Protein AF-A0A554P8T2-F1 (afdb_monomer_lite)

pLDDT: mean 95.07, std 5.13, range [66.62, 98.25]

Secondary structure (DSSP, 8-state):
----HHHHHHHHHHHHHHHHHT-TTHHHHHHHHHHHHTT--HHHHHHHHHHHHHHHHHHHHHHHHHHHHHHHHHHTT-

Radius of gyration: 20.67 Å; chains: 1; bounding box: 44×22×56 Å

Structure (mmCIF, N/CA/C/O backbone):
data_AF-A0A554P8T2-F1
#
_entry.id   AF-A0A554P8T2-F1
#
loop_
_atom_site.group_PDB
_atom_site.id
_atom_site.type_symbol
_atom_site.label_atom_id
_atom_site.label_alt_id
_atom_site.label_comp_id
_atom_site.label_asym_id
_atom_site.label_entity_id
_atom_site.label_seq_id
_atom_site.pdbx_PDB_ins_code
_atom_site.Cartn_x
_atom_site.Cartn_y
_atom_site.Cartn_z
_atom_site.occupancy
_atom_site.B_iso_or_equiv
_atom_site.auth_seq_id
_atom_site.auth_comp_id
_atom_site.auth_asym_id
_atom_site.auth_atom_id
_atom_site.pdbx_PDB_model_num
ATOM 1 N N . MET A 1 1 ? 9.497 -0.700 0.777 1.00 77.38 1 MET A N 1
ATOM 2 C CA . MET A 1 1 ? 8.386 -0.704 1.755 1.00 77.38 1 MET A CA 1
ATOM 3 C C . MET A 1 1 ? 7.830 -2.123 1.829 1.00 77.38 1 MET A C 1
ATOM 5 O O . MET A 1 1 ? 7.723 -2.733 0.777 1.00 77.38 1 MET A O 1
ATOM 9 N N . ASN A 1 2 ? 7.528 -2.668 3.014 1.00 85.69 2 ASN A N 1
ATOM 10 C CA . ASN A 1 2 ? 6.921 -4.003 3.154 1.00 85.69 2 ASN A CA 1
ATOM 11 C C . ASN A 1 2 ? 5.615 -3.881 3.951 1.00 85.69 2 ASN A C 1
ATOM 13 O O . ASN A 1 2 ? 5.598 -4.087 5.160 1.00 85.69 2 ASN A O 1
ATOM 17 N N . VAL A 1 3 ? 4.554 -3.441 3.273 1.00 91.88 3 VAL A N 1
ATOM 18 C CA . VAL A 1 3 ? 3.189 -3.386 3.811 1.00 91.88 3 VAL A CA 1
ATOM 19 C C . VAL A 1 3 ? 2.299 -4.258 2.940 1.00 91.88 3 VAL A C 1
ATOM 21 O O . VAL A 1 3 ? 2.440 -4.259 1.715 1.00 91.88 3 VAL A O 1
ATOM 24 N N . ASP A 1 4 ? 1.376 -4.989 3.558 1.00 96.12 4 ASP A N 1
ATOM 25 C CA . ASP A 1 4 ? 0.341 -5.712 2.826 1.00 96.12 4 ASP A CA 1
ATOM 26 C C . ASP A 1 4 ? -0.640 -4.701 2.208 1.00 96.12 4 ASP A C 1
ATOM 28 O O . ASP A 1 4 ? -1.500 -4.135 2.889 1.00 96.12 4 ASP A O 1
ATOM 32 N N . LYS A 1 5 ? -0.470 -4.438 0.906 1.00 95.38 5 LYS A N 1
ATOM 33 C CA . LYS A 1 5 ? -1.226 -3.418 0.164 1.00 95.38 5 LYS A CA 1
ATOM 34 C C . LYS A 1 5 ? -2.711 -3.766 0.034 1.00 95.38 5 LYS A C 1
ATOM 36 O O . LYS A 1 5 ? -3.538 -2.854 0.028 1.00 95.38 5 LYS A O 1
ATOM 41 N N . GLU A 1 6 ? -3.062 -5.052 -0.030 1.00 97.38 6 GLU A N 1
ATOM 42 C CA . GLU A 1 6 ? -4.464 -5.482 -0.103 1.00 97.38 6 GLU A CA 1
ATOM 43 C C . GLU A 1 6 ? -5.151 -5.319 1.252 1.00 97.38 6 GLU A C 1
ATOM 45 O O . GLU A 1 6 ? -6.249 -4.758 1.328 1.00 97.38 6 GLU A O 1
ATOM 50 N N . LYS A 1 7 ? -4.476 -5.701 2.344 1.00 97.12 7 LYS A N 1
ATOM 51 C CA . LYS A 1 7 ? -4.985 -5.467 3.701 1.00 97.12 7 LYS A CA 1
ATOM 52 C C . LYS A 1 7 ? -5.117 -3.971 4.006 1.00 97.12 7 LYS A C 1
ATOM 54 O O . LYS A 1 7 ? -6.144 -3.555 4.543 1.00 97.12 7 LYS A O 1
ATOM 59 N N . LEU A 1 8 ? -4.137 -3.155 3.599 1.00 97.56 8 LEU A N 1
ATOM 60 C CA . LEU A 1 8 ? -4.178 -1.693 3.730 1.00 97.56 8 LEU A CA 1
ATOM 61 C C . LEU A 1 8 ? -5.390 -1.098 3.010 1.00 97.56 8 LEU A C 1
ATOM 63 O O . LEU A 1 8 ? -6.161 -0.350 3.607 1.00 97.56 8 LEU A O 1
ATOM 67 N N . LYS A 1 9 ? -5.589 -1.463 1.740 1.00 97.62 9 LYS A N 1
ATOM 68 C CA . LYS A 1 9 ? -6.733 -1.016 0.940 1.00 97.62 9 LYS A CA 1
ATOM 69 C C . LYS A 1 9 ? -8.057 -1.401 1.597 1.00 97.62 9 LYS A C 1
ATOM 71 O O . LYS A 1 9 ? -8.944 -0.557 1.699 1.00 97.62 9 LYS A O 1
ATOM 76 N N . SER A 1 10 ? -8.197 -2.649 2.045 1.00 97.94 10 SER A N 1
ATOM 77 C CA . SER A 1 10 ? -9.423 -3.116 2.699 1.00 97.94 10 SER A CA 1
ATOM 78 C C . SER A 1 10 ? -9.731 -2.325 3.971 1.00 97.94 10 SER A C 1
ATOM 80 O O . SER A 1 10 ? -10.871 -1.909 4.159 1.00 97.94 10 SER A O 1
ATOM 82 N N . LEU A 1 11 ? -8.732 -2.090 4.828 1.00 97.88 11 LEU A N 1
ATOM 83 C CA . LEU A 1 11 ? -8.921 -1.360 6.084 1.00 97.88 11 LEU A CA 1
ATOM 84 C C . LEU A 1 11 ? -9.243 0.118 5.858 1.00 97.88 11 LEU A C 1
ATOM 86 O O . LEU A 1 11 ? -10.154 0.637 6.499 1.00 97.88 11 LEU A O 1
ATOM 90 N N . LEU A 1 12 ? -8.576 0.777 4.905 1.00 97.81 12 LEU A N 1
ATOM 91 C CA . LEU A 1 12 ? -8.909 2.152 4.521 1.00 97.81 12 LEU A CA 1
ATOM 92 C C . LEU A 1 12 ? -10.371 2.267 4.062 1.00 97.81 12 LEU A C 1
ATOM 94 O O . LEU A 1 12 ? -11.068 3.200 4.462 1.00 97.81 12 LEU A O 1
ATOM 98 N N . TRP A 1 13 ? -10.864 1.305 3.273 1.00 97.69 13 TRP A N 1
ATOM 99 C CA . TRP A 1 13 ? -12.272 1.287 2.869 1.00 97.69 13 TRP A CA 1
ATOM 100 C C . TRP A 1 13 ? -13.223 1.087 4.044 1.00 97.69 13 TRP A C 1
ATOM 102 O O . TRP A 1 13 ? -14.230 1.788 4.109 1.00 97.69 13 TRP A O 1
ATOM 112 N N . SER A 1 14 ? -12.906 0.185 4.974 1.00 97.38 14 SER A N 1
ATOM 113 C CA . SER A 1 14 ? -13.716 -0.032 6.176 1.00 97.38 14 SER A CA 1
ATOM 114 C C . SER A 1 14 ? -13.794 1.214 7.060 1.00 97.38 14 SER A C 1
ATOM 116 O O . SER A 1 14 ? -14.892 1.616 7.428 1.00 97.38 14 SER A O 1
ATOM 118 N N . VAL A 1 15 ? -12.667 1.889 7.322 1.00 97.31 15 VAL A N 1
ATOM 119 C CA . VAL A 1 15 ? -12.642 3.145 8.097 1.00 97.31 15 VAL A CA 1
ATOM 120 C C . VAL A 1 15 ? -13.517 4.213 7.437 1.00 97.31 15 VAL A C 1
ATOM 122 O O . VAL A 1 15 ? -14.360 4.824 8.091 1.00 97.31 15 VAL A O 1
ATOM 125 N N . VAL A 1 16 ? -13.363 4.420 6.125 1.00 97.00 16 VAL A N 1
ATOM 126 C CA . VAL A 1 16 ? -14.149 5.421 5.387 1.00 97.00 16 VAL A CA 1
ATOM 127 C C . VAL A 1 16 ? -15.635 5.060 5.357 1.00 97.00 16 VAL A C 1
ATOM 129 O O . VAL A 1 16 ? -16.474 5.955 5.451 1.00 97.00 16 VAL A O 1
ATOM 132 N N . ALA A 1 17 ? -15.975 3.778 5.211 1.00 96.75 17 ALA A N 1
ATOM 133 C CA . ALA A 1 17 ? -17.357 3.318 5.201 1.00 96.75 17 ALA A CA 1
ATOM 134 C C . ALA A 1 17 ? -18.031 3.548 6.559 1.00 96.75 17 ALA A C 1
ATOM 136 O O . ALA A 1 17 ? -19.090 4.173 6.594 1.00 96.75 17 ALA A O 1
ATOM 137 N N . SER A 1 18 ? -17.396 3.131 7.659 1.00 96.25 18 SER A N 1
ATOM 138 C CA . SER A 1 18 ? -17.950 3.319 9.003 1.00 96.25 18 SER A CA 1
ATOM 139 C C . SER A 1 18 ? -18.043 4.793 9.388 1.00 96.25 18 SER A C 1
ATOM 141 O O . SER A 1 18 ? -19.052 5.206 9.947 1.00 96.25 18 SER A O 1
ATOM 143 N N . TRP A 1 19 ? -17.064 5.621 9.002 1.00 96.00 19 TRP A N 1
ATOM 144 C CA . TRP A 1 19 ? -17.143 7.071 9.207 1.00 96.00 19 TRP A CA 1
ATOM 145 C C . TRP A 1 19 ? -18.320 7.706 8.455 1.00 96.00 19 TRP A C 1
ATOM 147 O O . TRP A 1 19 ? -19.050 8.518 9.015 1.00 96.00 19 TRP A O 1
ATOM 157 N N . LYS A 1 20 ? -18.540 7.324 7.190 1.00 97.00 20 LYS A N 1
ATOM 158 C CA . LYS A 1 20 ? -19.657 7.847 6.385 1.00 97.00 20 LYS A CA 1
ATOM 159 C C . LYS A 1 20 ? -21.024 7.380 6.875 1.00 97.00 20 LYS A C 1
ATOM 161 O O . LYS A 1 20 ? -22.004 8.089 6.665 1.00 97.00 20 LYS A O 1
ATOM 166 N N . ALA A 1 21 ? -21.092 6.184 7.448 1.00 95.25 21 ALA A N 1
ATOM 167 C CA . ALA A 1 21 ? -22.326 5.595 7.951 1.00 95.25 21 ALA A CA 1
ATOM 168 C C . ALA A 1 21 ? -22.648 5.994 9.402 1.00 95.25 21 ALA A C 1
ATOM 170 O O . ALA A 1 21 ? -23.717 5.621 9.877 1.00 95.25 21 ALA A O 1
ATOM 171 N N . ASP A 1 22 ? -21.757 6.735 10.079 1.00 90.56 22 ASP A N 1
ATOM 172 C CA . ASP A 1 22 ? -21.808 6.970 11.533 1.00 90.56 22 ASP A CA 1
ATOM 173 C C . ASP A 1 22 ? -21.970 5.651 12.316 1.00 90.56 22 ASP A C 1
ATOM 175 O O . ASP A 1 22 ? -22.765 5.515 13.244 1.00 90.56 22 ASP A O 1
ATOM 179 N N . ASP A 1 23 ? -21.245 4.631 11.852 1.00 89.31 23 ASP A N 1
ATOM 180 C CA . ASP A 1 23 ? -21.298 3.271 12.373 1.00 89.31 23 ASP A CA 1
ATOM 181 C C . ASP A 1 23 ? -20.370 3.110 13.589 1.00 89.31 23 ASP A C 1
ATOM 183 O O . ASP A 1 23 ? -19.265 3.662 13.638 1.00 89.31 23 ASP A O 1
ATOM 187 N N . GLY A 1 24 ? -20.796 2.297 14.559 1.00 87.56 24 GLY A N 1
ATOM 188 C CA . GLY A 1 24 ? -20.064 2.027 15.800 1.00 87.56 24 GLY A CA 1
ATOM 189 C C . GLY A 1 24 ? -18.741 1.280 15.597 1.00 87.56 24 GLY A C 1
ATOM 190 O O . GLY A 1 24 ? -17.892 1.282 16.488 1.00 87.56 24 GLY A O 1
ATOM 191 N N . ASP A 1 25 ? -18.529 0.692 14.419 1.00 93.88 25 ASP A N 1
ATOM 192 C CA . ASP A 1 25 ? -17.314 -0.053 14.076 1.00 93.88 25 ASP A CA 1
ATOM 193 C C . ASP A 1 25 ? -16.116 0.835 13.685 1.00 93.88 25 ASP A C 1
ATOM 195 O O . ASP A 1 25 ? -15.007 0.321 13.506 1.00 93.88 25 ASP A O 1
ATOM 199 N N . LEU A 1 26 ? -16.284 2.163 13.588 1.00 95.19 26 LEU A N 1
ATOM 200 C CA . LEU A 1 26 ? -15.213 3.082 13.173 1.00 95.19 26 LEU A CA 1
ATOM 201 C C . LEU A 1 26 ? -13.935 2.924 14.013 1.00 95.19 26 LEU A C 1
ATOM 203 O O . LEU A 1 26 ? -12.845 2.827 13.448 1.00 95.19 26 LEU A O 1
ATOM 207 N N . LEU A 1 27 ? -14.068 2.862 15.342 1.00 95.75 27 LEU A N 1
ATOM 208 C CA . LEU A 1 27 ? -12.925 2.723 16.250 1.00 95.75 27 LEU A CA 1
ATOM 209 C C . LEU A 1 27 ? -12.182 1.402 16.006 1.00 95.75 27 LEU A C 1
ATOM 211 O O . LEU A 1 27 ? -10.968 1.393 15.852 1.00 95.75 27 LEU A O 1
ATOM 215 N N . ARG A 1 28 ? -12.922 0.298 15.847 1.00 97.00 28 ARG A N 1
ATOM 216 C CA . ARG A 1 28 ? -12.357 -1.032 15.576 1.00 97.00 28 ARG A CA 1
ATOM 217 C C . ARG A 1 28 ? -11.551 -1.058 14.278 1.00 97.00 28 ARG A C 1
ATOM 219 O O . ARG A 1 28 ? -10.507 -1.704 14.200 1.00 97.00 28 ARG A O 1
ATOM 226 N N . HIS A 1 29 ? -12.052 -0.391 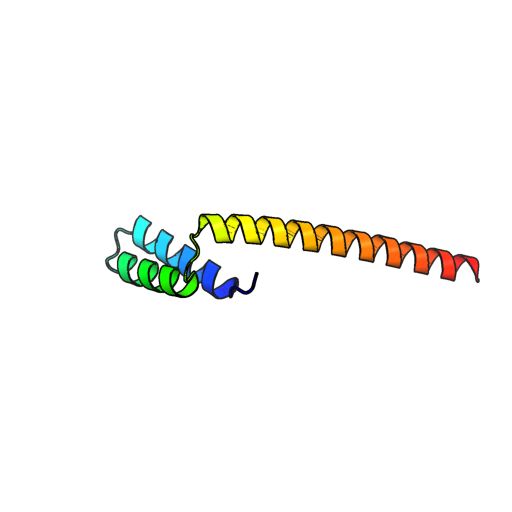13.242 1.00 96.88 29 HIS A N 1
ATOM 227 C CA . HIS A 1 29 ? -11.359 -0.299 11.962 1.00 96.88 29 HIS A CA 1
ATOM 228 C C . HIS A 1 29 ? -10.143 0.628 12.017 1.00 96.88 29 HIS A C 1
ATOM 230 O O . HIS A 1 29 ? -9.139 0.321 11.374 1.00 96.88 29 HIS A O 1
ATOM 236 N N . ALA A 1 30 ? -10.213 1.716 12.786 1.00 95.81 30 ALA A N 1
ATOM 237 C CA . ALA A 1 30 ? -9.086 2.613 13.014 1.00 95.81 30 ALA A CA 1
ATOM 238 C C . ALA A 1 30 ? -7.953 1.913 13.784 1.00 95.81 30 ALA A C 1
ATOM 240 O O . ALA A 1 30 ? -6.814 1.966 13.329 1.00 95.81 30 ALA A O 1
ATOM 241 N N . ASP A 1 31 ? -8.265 1.168 14.847 1.00 97.50 31 ASP A N 1
ATOM 242 C CA . ASP A 1 31 ? -7.277 0.411 15.632 1.00 97.50 31 ASP A CA 1
ATOM 243 C C . ASP A 1 31 ? -6.578 -0.660 14.778 1.00 97.50 31 ASP A C 1
ATOM 245 O O . ASP A 1 31 ? -5.356 -0.803 14.798 1.00 97.50 31 ASP A O 1
ATOM 249 N N . ALA A 1 32 ? -7.342 -1.395 13.961 1.00 97.62 32 ALA A N 1
ATOM 250 C CA . ALA A 1 32 ? -6.779 -2.393 13.050 1.00 97.62 32 ALA A CA 1
ATOM 251 C C . ALA A 1 32 ? -5.907 -1.764 11.946 1.00 97.62 32 ALA A C 1
ATOM 253 O O . ALA A 1 32 ? -4.954 -2.389 11.471 1.00 97.62 32 ALA A O 1
ATOM 254 N N . LEU A 1 33 ? -6.239 -0.542 11.511 1.00 97.75 33 LEU A N 1
ATOM 255 C CA . LEU A 1 33 ? -5.412 0.229 10.587 1.00 97.75 33 LEU A CA 1
ATOM 256 C C . LEU A 1 33 ? -4.123 0.696 11.273 1.00 97.75 33 LEU A C 1
ATOM 258 O O . LEU A 1 33 ? -3.058 0.546 10.684 1.00 97.75 33 LEU A O 1
ATOM 262 N N . GLU A 1 34 ? -4.192 1.197 12.505 1.00 96.81 34 GLU A N 1
ATOM 263 C CA . GLU A 1 34 ?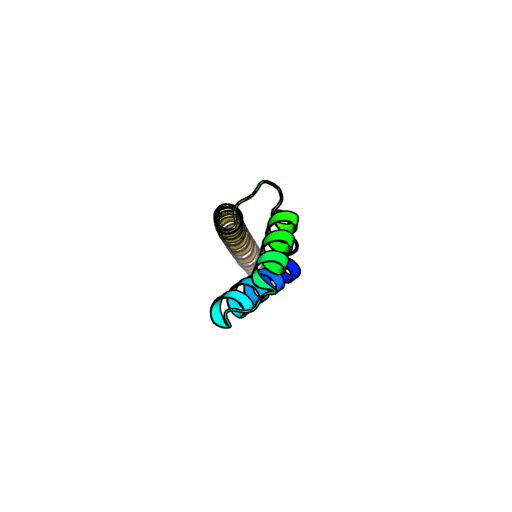 -3.019 1.597 13.288 1.00 96.81 34 GLU A CA 1
ATOM 264 C C . GLU A 1 34 ? -2.064 0.417 13.514 1.00 96.81 34 GLU A C 1
ATOM 266 O O . GLU A 1 34 ? -0.869 0.528 13.238 1.00 96.81 34 GLU A O 1
ATOM 271 N N . GLU A 1 35 ? -2.590 -0.755 13.883 1.00 97.00 35 GLU A N 1
ATOM 272 C CA . GLU A 1 35 ? -1.800 -1.984 14.017 1.00 97.00 35 GLU A CA 1
ATOM 273 C C . GLU A 1 35 ? -1.090 -2.358 12.705 1.00 97.00 35 GLU A C 1
ATOM 275 O O . GLU A 1 35 ? 0.083 -2.738 12.713 1.00 97.00 35 GLU A O 1
ATOM 280 N N . LEU A 1 36 ? -1.774 -2.229 11.560 1.00 96.94 36 LEU A N 1
ATOM 281 C CA . LEU A 1 36 ? -1.175 -2.511 10.254 1.00 96.94 36 LEU A CA 1
ATOM 282 C C . LEU A 1 36 ? -0.049 -1.527 9.907 1.00 96.94 36 LEU A C 1
ATOM 284 O O . LEU A 1 36 ? 0.958 -1.928 9.319 1.00 96.94 36 LEU A O 1
ATOM 288 N N . LEU A 1 37 ? -0.242 -0.243 10.203 1.00 96.31 37 LEU A N 1
ATOM 289 C CA . LEU A 1 37 ? 0.716 0.810 9.871 1.00 96.31 37 LEU A CA 1
ATOM 290 C C . LEU A 1 37 ? 1.931 0.806 10.811 1.00 96.31 37 LEU A C 1
ATOM 292 O O . LEU A 1 37 ? 3.015 1.255 10.421 1.00 96.31 37 LEU A O 1
ATOM 296 N N . GLY A 1 38 ? 1.776 0.277 12.026 1.00 95.50 38 GLY A N 1
ATOM 297 C CA . GLY A 1 38 ? 2.824 0.230 13.034 1.00 95.50 38 GLY A CA 1
ATOM 298 C C . GLY A 1 38 ? 3.237 1.637 13.461 1.00 95.50 38 GLY A C 1
ATOM 299 O O . GLY A 1 38 ? 2.439 2.396 13.992 1.00 95.50 38 GLY A O 1
ATOM 300 N N . ASN A 1 39 ? 4.500 2.003 13.231 1.00 95.38 39 ASN A N 1
ATOM 301 C CA . ASN A 1 39 ? 5.016 3.328 13.587 1.00 95.38 39 ASN A CA 1
ATOM 302 C C . ASN A 1 39 ? 4.811 4.395 12.502 1.00 95.38 39 ASN A C 1
ATOM 304 O O . ASN A 1 39 ? 5.348 5.493 12.643 1.00 95.38 39 ASN A O 1
ATOM 308 N N . LYS A 1 40 ? 4.122 4.062 11.406 1.00 96.31 40 LYS A N 1
ATOM 309 C CA . LYS A 1 40 ? 3.912 4.970 10.279 1.00 96.31 40 LYS A CA 1
ATOM 310 C C . LYS A 1 40 ? 2.531 5.591 10.319 1.00 96.31 40 LYS A C 1
ATOM 312 O O . LYS A 1 40 ? 1.557 4.959 10.711 1.00 96.31 40 LYS A O 1
ATOM 317 N N . THR A 1 41 ? 2.428 6.804 9.811 1.00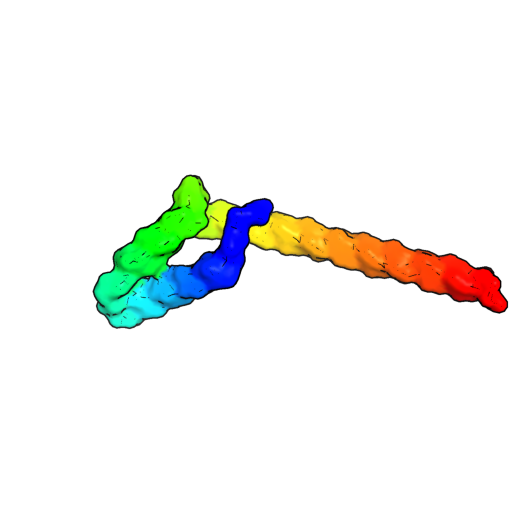 96.56 41 THR A N 1
ATOM 318 C CA . THR A 1 41 ? 1.139 7.415 9.494 1.00 96.56 41 THR A CA 1
ATOM 319 C C . THR A 1 41 ? 0.635 6.950 8.124 1.00 96.56 41 THR A C 1
ATOM 321 O O . THR A 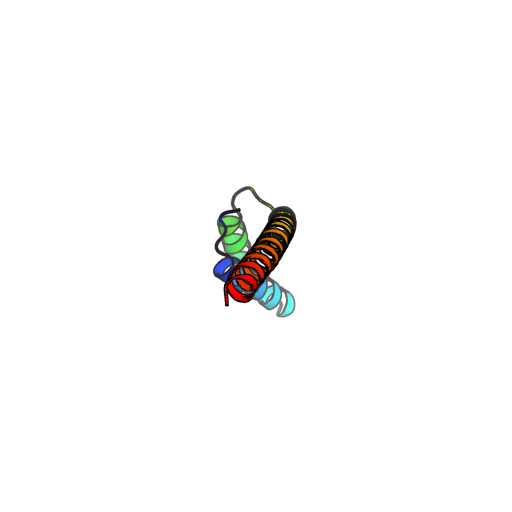1 41 ? 1.402 6.478 7.279 1.00 96.56 41 THR A O 1
ATOM 324 N N . VAL A 1 42 ? -0.664 7.130 7.861 1.00 96.06 42 VAL A N 1
ATOM 325 C CA . VAL A 1 42 ? -1.249 6.900 6.524 1.00 96.06 42 VAL A CA 1
ATOM 326 C C . VAL A 1 42 ? 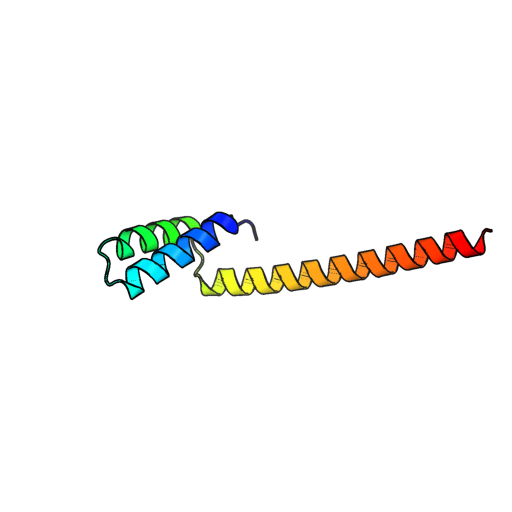-0.539 7.745 5.460 1.00 96.06 42 VAL A C 1
ATOM 328 O O . VAL A 1 42 ? -0.306 7.266 4.353 1.00 96.06 42 VAL A O 1
ATOM 331 N N . GLU A 1 43 ? -0.166 8.981 5.799 1.00 97.19 43 GLU A N 1
ATOM 332 C CA . GLU A 1 43 ? 0.543 9.894 4.900 1.00 97.19 43 GLU A CA 1
ATOM 333 C C . GLU A 1 43 ? 1.940 9.372 4.548 1.00 97.19 43 GLU A C 1
ATOM 335 O O . GLU A 1 43 ? 2.283 9.284 3.371 1.00 97.19 43 GLU A O 1
ATOM 340 N N . GLU A 1 44 ? 2.722 8.939 5.539 1.00 97.62 44 GLU A N 1
ATOM 341 C CA . GLU A 1 44 ? 4.046 8.355 5.298 1.00 97.62 44 GLU A CA 1
ATOM 342 C C . GLU A 1 44 ? 3.959 7.098 4.429 1.00 97.62 44 GLU A C 1
ATOM 344 O O . GLU A 1 44 ? 4.782 6.899 3.535 1.00 97.62 44 GLU A O 1
ATOM 349 N N . VAL A 1 45 ? 2.950 6.248 4.648 1.00 97.12 45 VAL A N 1
ATOM 350 C CA . VAL A 1 45 ? 2.718 5.080 3.790 1.00 97.12 45 VAL A CA 1
ATOM 351 C C . VAL A 1 45 ? 2.335 5.497 2.370 1.00 97.12 45 VAL A C 1
ATOM 353 O O . VAL A 1 45 ? 2.833 4.897 1.418 1.00 97.12 45 VAL A O 1
ATOM 356 N N . ALA A 1 46 ? 1.510 6.531 2.201 1.00 96.88 46 ALA A N 1
ATOM 357 C CA . ALA A 1 46 ? 1.151 7.049 0.885 1.00 96.88 46 ALA A CA 1
ATOM 358 C C . ALA A 1 46 ? 2.374 7.593 0.126 1.00 96.88 46 ALA A C 1
ATOM 360 O O . ALA A 1 46 ? 2.558 7.247 -1.041 1.00 96.88 46 ALA A O 1
ATOM 361 N N . LEU A 1 47 ? 3.242 8.368 0.786 1.00 98.25 47 LEU A N 1
ATOM 362 C CA . LEU A 1 47 ? 4.486 8.872 0.193 1.00 98.25 47 LEU A CA 1
ATOM 363 C C . LEU A 1 47 ? 5.416 7.725 -0.224 1.00 98.25 47 LEU A C 1
ATOM 365 O O . LEU A 1 47 ? 5.879 7.689 -1.362 1.00 98.25 47 LEU A O 1
ATOM 369 N N . LEU A 1 48 ? 5.601 6.725 0.642 1.00 96.56 48 LEU A N 1
ATOM 370 C CA . LEU A 1 48 ? 6.412 5.545 0.326 1.00 96.56 48 LEU A CA 1
ATOM 371 C C . LEU A 1 48 ? 5.842 4.732 -0.848 1.00 96.56 48 LEU A C 1
ATOM 373 O O . LEU A 1 48 ? 6.603 4.190 -1.647 1.00 96.56 48 LEU A O 1
ATOM 377 N N . LEU A 1 49 ? 4.514 4.637 -0.976 1.00 96.75 49 LEU A N 1
ATOM 378 C CA . LEU A 1 49 ? 3.861 3.965 -2.107 1.00 96.75 49 LEU A CA 1
ATOM 379 C C . LEU A 1 49 ? 3.991 4.752 -3.421 1.00 96.75 49 LEU A C 1
ATOM 381 O O . LEU A 1 49 ? 3.996 4.138 -4.493 1.00 96.75 49 LEU A O 1
ATOM 385 N N . ILE A 1 50 ? 4.086 6.084 -3.360 1.00 98.00 50 ILE A N 1
ATOM 386 C CA . ILE A 1 50 ? 4.380 6.929 -4.525 1.00 98.00 50 ILE A CA 1
ATOM 387 C C . ILE A 1 50 ? 5.820 6.685 -4.980 1.00 98.00 50 ILE A C 1
ATOM 389 O O . ILE A 1 50 ? 6.029 6.344 -6.143 1.00 98.00 50 ILE A O 1
ATOM 393 N N . GLU A 1 51 ? 6.787 6.756 -4.063 1.00 97.94 51 GLU A N 1
ATOM 394 C CA . GLU A 1 51 ? 8.202 6.487 -4.355 1.00 97.94 51 GLU A CA 1
ATOM 395 C C . GLU A 1 51 ? 8.408 5.080 -4.937 1.00 97.94 51 GLU A C 1
ATOM 397 O O . GLU A 1 51 ? 9.110 4.904 -5.936 1.00 97.94 51 GLU A O 1
ATOM 402 N N . GLU A 1 52 ? 7.752 4.070 -4.360 1.00 96.88 52 GLU A N 1
ATOM 403 C CA . GLU A 1 52 ? 7.801 2.699 -4.868 1.00 96.88 52 GLU A CA 1
ATOM 404 C C . GLU A 1 52 ? 7.215 2.595 -6.286 1.00 96.88 52 GLU A C 1
ATOM 406 O O . GLU A 1 52 ? 7.808 1.953 -7.152 1.00 96.88 52 GLU A O 1
ATOM 411 N N . ASN A 1 53 ? 6.083 3.253 -6.564 1.00 97.12 53 ASN A N 1
AT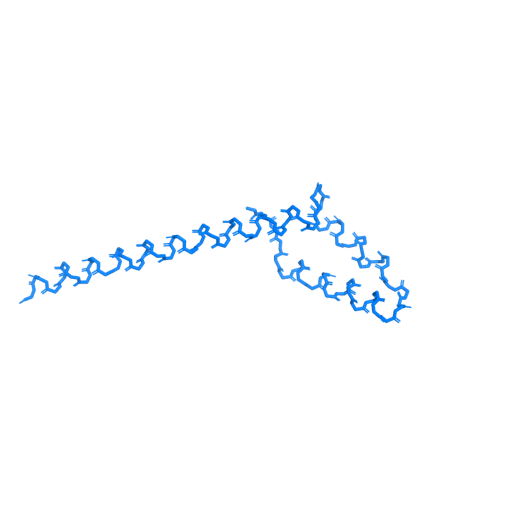OM 412 C CA . ASN A 1 53 ? 5.508 3.283 -7.912 1.00 97.12 53 ASN A CA 1
ATOM 413 C C . ASN A 1 53 ? 6.432 3.961 -8.926 1.00 97.12 53 ASN A C 1
ATOM 415 O O . ASN A 1 53 ? 6.536 3.500 -10.063 1.00 97.12 53 ASN A O 1
ATOM 419 N N . GLU A 1 54 ? 7.088 5.057 -8.550 1.00 98.25 54 GLU A N 1
ATOM 420 C CA . GLU A 1 54 ? 8.050 5.733 -9.418 1.00 98.25 54 GLU A CA 1
ATOM 421 C C . GLU A 1 54 ? 9.258 4.846 -9.724 1.00 98.25 54 GLU A C 1
ATOM 423 O O . GLU A 1 54 ? 9.683 4.770 -10.880 1.00 98.25 54 GLU A O 1
ATOM 428 N N . ALA A 1 55 ? 9.781 4.138 -8.721 1.00 97.38 55 ALA A N 1
ATOM 429 C CA . ALA A 1 55 ? 10.861 3.175 -8.905 1.00 97.38 55 ALA A CA 1
ATOM 430 C C . ALA A 1 55 ? 10.448 2.036 -9.854 1.00 97.38 55 ALA A C 1
ATOM 432 O O . ALA A 1 55 ? 11.161 1.755 -10.817 1.00 97.38 55 ALA A O 1
ATOM 433 N N . LEU A 1 56 ? 9.261 1.455 -9.650 1.00 97.31 56 LEU A N 1
ATOM 434 C CA . LEU A 1 56 ? 8.720 0.394 -10.507 1.00 97.31 56 LEU A CA 1
ATOM 435 C C . LEU A 1 56 ? 8.494 0.862 -11.951 1.00 97.31 56 LEU A C 1
ATOM 437 O O . LEU A 1 56 ? 8.741 0.112 -12.893 1.00 97.31 56 LEU A O 1
ATOM 441 N N . ARG A 1 57 ? 8.046 2.108 -12.154 1.00 98.25 57 ARG A N 1
ATOM 442 C CA . ARG A 1 57 ? 7.897 2.688 -13.499 1.00 98.25 57 ARG A CA 1
ATOM 443 C C . ARG A 1 57 ? 9.241 2.818 -14.207 1.00 98.25 57 ARG A C 1
ATOM 445 O O . ARG A 1 57 ? 9.333 2.412 -15.361 1.00 98.25 57 ARG A O 1
ATOM 452 N N . LYS A 1 58 ? 10.268 3.320 -13.514 1.00 98.25 58 LYS A N 1
ATOM 453 C CA . LYS A 1 58 ? 11.633 3.431 -14.056 1.00 98.25 58 LYS A CA 1
ATOM 454 C C . LYS A 1 58 ? 12.209 2.065 -14.423 1.00 98.25 58 LYS A C 1
ATOM 456 O O . LYS A 1 58 ? 12.800 1.919 -15.486 1.00 98.25 58 LYS A O 1
ATOM 461 N N . GLU A 1 59 ? 12.017 1.065 -13.567 1.00 98.12 59 GLU A N 1
ATOM 462 C CA . GLU A 1 59 ? 12.472 -0.302 -13.832 1.00 98.12 59 GLU A CA 1
ATOM 463 C C . GLU A 1 59 ? 11.759 -0.910 -15.044 1.00 98.12 59 GLU A C 1
ATOM 465 O O . GLU A 1 59 ? 12.411 -1.450 -15.936 1.00 98.12 59 GLU A O 1
ATOM 470 N N . ARG A 1 60 ? 10.432 -0.755 -15.129 1.00 98.19 60 ARG A N 1
ATOM 471 C CA . ARG A 1 60 ? 9.649 -1.171 -16.299 1.00 98.19 60 ARG A CA 1
ATOM 472 C C . ARG A 1 60 ? 10.167 -0.524 -17.584 1.00 98.19 60 ARG A C 1
ATOM 474 O O . ARG A 1 60 ? 10.283 -1.216 -18.590 1.00 98.19 60 ARG A O 1
ATOM 481 N N . ASP A 1 61 ? 10.436 0.779 -17.565 1.00 98.12 61 ASP A N 1
ATOM 482 C CA . ASP A 1 61 ? 10.907 1.507 -18.750 1.00 98.12 61 ASP A CA 1
ATOM 483 C C . ASP A 1 61 ? 12.282 1.020 -19.196 1.00 98.12 61 ASP A C 1
ATOM 485 O O . ASP A 1 61 ? 12.460 0.690 -20.366 1.00 98.12 61 ASP A O 1
ATOM 489 N N . LYS A 1 62 ? 13.203 0.826 -18.250 1.00 97.88 62 LYS A N 1
ATOM 490 C CA . LYS A 1 62 ? 14.510 0.236 -18.539 1.00 97.88 62 LYS A CA 1
ATOM 491 C C . LYS A 1 62 ? 14.395 -1.168 -19.143 1.00 97.88 62 LYS A C 1
ATOM 493 O O . LYS A 1 62 ? 15.043 -1.466 -20.136 1.00 97.88 62 LYS A O 1
ATOM 498 N N . LEU A 1 63 ? 13.538 -2.025 -18.584 1.00 97.50 63 LEU A N 1
ATOM 499 C CA . LEU A 1 63 ? 13.306 -3.366 -19.130 1.00 97.50 63 LEU A CA 1
ATOM 500 C C . LEU A 1 63 ? 12.712 -3.325 -20.545 1.00 97.50 63 LEU A C 1
ATOM 502 O O . LEU A 1 63 ? 12.976 -4.221 -21.348 1.00 97.50 63 LEU A O 1
ATOM 506 N N . ALA A 1 64 ? 11.899 -2.315 -20.858 1.00 97.31 64 ALA A N 1
ATOM 507 C CA . ALA A 1 64 ? 11.359 -2.123 -22.198 1.00 97.31 64 ALA A CA 1
ATOM 508 C C . ALA A 1 64 ? 12.448 -1.690 -23.194 1.00 97.31 64 ALA A C 1
ATOM 510 O O . ALA A 1 64 ? 12.495 -2.239 -24.294 1.00 97.31 64 ALA A O 1
ATOM 511 N N . GLU A 1 65 ? 13.336 -0.777 -22.792 1.00 97.06 65 GLU A N 1
ATOM 512 C CA . GLU A 1 65 ? 14.504 -0.353 -23.576 1.00 97.06 65 GLU A CA 1
ATOM 513 C C . GLU A 1 65 ? 15.465 -1.523 -23.828 1.00 97.06 65 GLU A C 1
ATOM 515 O O . GLU A 1 65 ? 15.799 -1.807 -24.978 1.00 97.06 65 GLU A O 1
ATOM 520 N N . ASP A 1 66 ? 15.830 -2.267 -22.780 1.00 96.75 66 ASP A N 1
ATOM 521 C CA . ASP A 1 66 ? 16.711 -3.438 -22.878 1.00 96.75 66 ASP A CA 1
ATOM 522 C C . ASP A 1 66 ? 16.109 -4.501 -23.816 1.00 96.75 66 ASP A C 1
ATOM 524 O O . ASP A 1 66 ? 16.794 -5.068 -24.670 1.00 96.75 66 ASP A O 1
ATOM 528 N N . LYS A 1 67 ? 14.795 -4.750 -23.706 1.00 96.44 67 LYS A N 1
ATOM 529 C CA . LYS A 1 67 ? 14.078 -5.669 -24.600 1.00 96.44 67 LYS A CA 1
ATOM 530 C C . LYS A 1 67 ? 14.115 -5.194 -26.051 1.00 96.44 67 LYS A C 1
ATOM 532 O O . LYS A 1 67 ? 14.252 -6.028 -26.944 1.00 96.44 67 LYS A O 1
ATOM 537 N N . GLN A 1 68 ? 13.947 -3.897 -26.295 1.00 95.25 68 GLN A N 1
ATOM 538 C CA . GLN A 1 68 ? 14.003 -3.343 -27.643 1.00 95.25 68 GLN A CA 1
ATOM 539 C C . GLN A 1 68 ? 15.408 -3.491 -28.239 1.00 95.25 68 GLN A C 1
ATOM 541 O O . GLN A 1 68 ? 15.522 -4.007 -29.348 1.00 95.25 68 GLN A O 1
ATOM 546 N N . GLY A 1 69 ? 16.456 -3.136 -27.490 1.00 94.25 69 GLY A N 1
ATOM 547 C CA . GLY A 1 69 ? 17.843 -3.284 -27.942 1.00 94.25 69 GLY A CA 1
ATOM 548 C C . GLY A 1 69 ? 18.186 -4.728 -28.308 1.00 94.25 69 GLY A C 1
ATOM 549 O O . GLY A 1 69 ? 18.720 -4.986 -29.382 1.00 94.25 69 GLY A O 1
ATOM 550 N N . LEU A 1 70 ? 17.766 -5.696 -27.485 1.00 94.81 70 LEU A N 1
ATOM 551 C CA . LEU A 1 70 ? 17.955 -7.118 -27.792 1.00 94.81 70 LEU A CA 1
ATOM 552 C C . LEU A 1 70 ? 17.263 -7.535 -29.097 1.00 94.81 70 LEU A C 1
ATOM 554 O O . LEU A 1 70 ? 17.826 -8.305 -29.872 1.00 94.81 70 LEU A O 1
ATOM 558 N N . LEU A 1 71 ? 16.041 -7.059 -29.352 1.00 93.69 71 LEU A N 1
ATOM 559 C CA . LEU A 1 71 ? 15.322 -7.375 -30.590 1.00 93.69 71 LEU A CA 1
ATOM 560 C C . LEU A 1 71 ? 16.012 -6.781 -31.823 1.00 93.69 71 LEU A C 1
ATOM 562 O O . LEU A 1 71 ? 16.052 -7.442 -32.861 1.00 93.69 71 LEU A O 1
ATOM 566 N N . GLU A 1 72 ? 16.553 -5.569 -31.710 1.00 93.19 72 GLU A N 1
ATOM 567 C CA . GLU A 1 72 ? 17.321 -4.916 -32.775 1.00 93.19 72 GLU A CA 1
ATOM 568 C C . GLU A 1 72 ? 18.628 -5.670 -33.063 1.00 93.19 72 GLU A C 1
ATOM 570 O O . GLU A 1 72 ? 18.914 -5.963 -34.227 1.00 93.19 72 GLU A O 1
ATOM 575 N N . ASP A 1 73 ? 19.353 -6.090 -32.022 1.00 93.62 73 ASP A N 1
ATOM 576 C CA . ASP A 1 73 ? 20.561 -6.913 -32.150 1.00 93.62 73 ASP A CA 1
ATOM 577 C C . ASP A 1 73 ? 20.265 -8.252 -32.846 1.00 93.62 73 ASP A C 1
ATOM 579 O O . ASP A 1 73 ? 20.992 -8.660 -33.752 1.00 93.62 73 ASP A O 1
ATOM 583 N N . PHE A 1 74 ? 19.173 -8.933 -32.477 1.00 91.62 74 PHE A N 1
ATOM 584 C CA . PHE A 1 74 ? 18.764 -10.179 -33.135 1.00 91.62 74 PHE A CA 1
ATOM 585 C C . PHE A 1 74 ? 18.339 -9.971 -34.593 1.00 91.62 74 PHE A C 1
ATOM 587 O O . PHE A 1 74 ? 18.648 -10.810 -35.438 1.00 91.62 74 PHE A O 1
ATOM 594 N N . ALA A 1 75 ? 17.636 -8.879 -34.904 1.00 90.25 75 ALA A N 1
ATOM 595 C CA . ALA A 1 75 ? 17.209 -8.574 -36.267 1.00 90.25 75 ALA A CA 1
ATOM 596 C C . ALA A 1 75 ? 18.390 -8.229 -37.186 1.00 90.25 75 ALA A C 1
ATOM 598 O O . ALA A 1 75 ? 18.360 -8.585 -38.358 1.00 90.25 75 ALA A O 1
ATOM 599 N N . GLY A 1 76 ? 19.436 -7.581 -36.664 1.00 85.69 76 GLY A N 1
ATOM 600 C CA . GLY A 1 76 ? 20.659 -7.281 -37.416 1.00 85.69 76 GLY A CA 1
ATOM 601 C C . GLY A 1 76 ? 21.542 -8.499 -37.723 1.00 85.69 76 GLY A C 1
ATOM 602 O O . GLY A 1 76 ? 22.482 -8.381 -38.508 1.00 85.69 76 GLY A O 1
ATOM 603 N N . LEU A 1 77 ? 21.262 -9.656 -37.111 1.00 77.44 77 LEU A N 1
ATOM 604 C CA . LEU A 1 77 ? 21.989 -10.915 -37.319 1.00 77.44 77 LEU A CA 1
ATOM 605 C C . LEU A 1 77 ? 21.347 -11.845 -38.371 1.00 77.44 77 LEU A C 1
ATOM 607 O O . LEU A 1 77 ? 21.955 -12.868 -38.700 1.00 77.44 77 LEU A O 1
ATOM 611 N N . LEU A 1 78 ? 20.146 -11.524 -38.872 1.00 66.62 78 LEU A N 1
ATOM 612 C CA . LEU A 1 78 ? 19.410 -12.267 -39.912 1.00 66.62 78 LEU A CA 1
ATOM 613 C C . LEU A 1 78 ? 19.552 -11.604 -41.287 1.00 66.62 78 LEU A C 1
ATOM 615 O O . LEU A 1 78 ? 19.651 -12.365 -42.277 1.00 66.62 78 LEU A O 1
#

Foldseek 3Di:
DDAPPVQLVVLVVVLVVCVVVVHPCNVVSVVSNCVRQPPDDPVRVVVVVVVVVVVVVVVVVVVVVVVVVVVVVVVVVD

Sequence (78 aa):
MNVDKEKLKSLLWSVVASWKADDGDLLRHADALEELLGNKTVEEVALLLIEENEALRKERDKLAEDKQGLLEDFAGLL